Protein AF-A0A7D5RQC4-F1 (afdb_monomer)

Mean predicted aligned error: 7.19 Å

Solvent-accessible surface area (backbone atoms only — not comparable to full-atom values): 6073 Å² total; per-residue (Å²): 136,83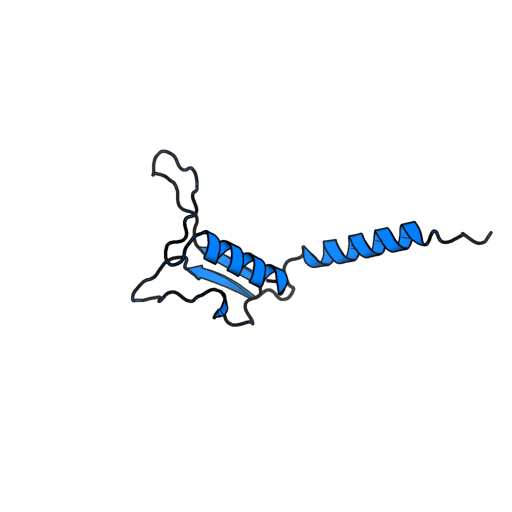,83,79,80,56,63,67,60,54,52,54,52,51,56,52,53,57,55,56,63,69,73,51,81,58,85,85,70,35,77,42,80,40,66,55,48,73,43,93,94,51,66,61,68,58,83,91,71,56,65,79,75,54,41,35,78,44,76,41,67,64,45,52,76,36,98,84,69,60,50,72,42,74,74,64,69,83,54,55,59,66,59,51,52,53,51,50,54,50,42,43,75,71,70,66

Nearest PDB structures (foldseek):
  4tx8-assembly1_A  TM=7.625E-01  e=1.572E-02  Chromobacterium violaceum ATCC 12472
  3aqu-assembly3_C  TM=3.865E-01  e=5.262E+00  Arabidopsis thaliana

Secondary structure (DSSP, 8-state):
------HHHHHHHHHHHHHHHHTSPPSS--EEEEESS--SSS----GGGS-TT--EEEEE--EESSTTT--EE---SSS-HHHHHHHHHHHHHTT-

pLDDT: mean 90.11, std 10.9, range [46.44, 97.88]

Foldse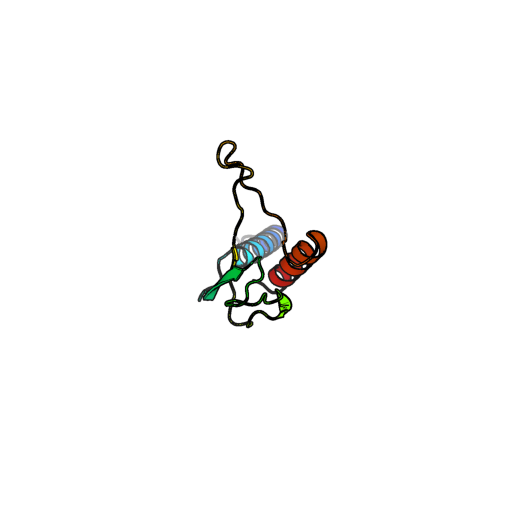ek 3Di:
DDDDDPVVVVVVVVVVVVVVVLPDADVVADEDEAELDADPVRGHDPLVRPDPNHQHYHYPDFDAPDPVRRPTDDARDPDHPVVVVVSVVVSSVVSD

Radius of gyration: 20.11 Å; Cα contacts (8 Å, |Δi|>4): 83; chains: 1; bounding box: 52×50×48 Å

Structure (mmCIF, N/CA/C/O backbone):
data_AF-A0A7D5RQC4-F1
#
_entry.id   AF-A0A7D5RQC4-F1
#
loop_
_atom_site.group_PDB
_atom_site.id
_atom_site.type_symbol
_atom_site.label_atom_id
_atom_site.label_alt_id
_atom_site.label_comp_id
_atom_site.label_asym_id
_atom_site.label_entity_id
_atom_site.label_seq_id
_atom_site.pdbx_PDB_ins_code
_atom_site.Cartn_x
_atom_site.Cartn_y
_atom_site.Cartn_z
_atom_site.occupancy
_atom_site.B_iso_or_equiv
_atom_site.auth_seq_id
_atom_site.auth_comp_id
_atom_site.auth_asym_id
_atom_site.auth_atom_id
_atom_site.pdbx_PDB_model_num
ATOM 1 N N . MET A 1 1 ? -28.391 29.605 36.807 1.00 46.44 1 MET A N 1
ATOM 2 C CA . MET A 1 1 ? -27.911 29.964 35.456 1.00 46.44 1 MET A CA 1
ATOM 3 C C . MET A 1 1 ? -27.734 28.665 34.685 1.00 46.44 1 MET A C 1
ATOM 5 O O . MET A 1 1 ? -26.864 27.888 35.045 1.00 46.44 1 MET A O 1
ATOM 9 N N . MET A 1 2 ? -28.637 28.352 33.754 1.00 53.75 2 MET A N 1
ATOM 10 C CA . MET A 1 2 ? -28.622 27.086 33.009 1.00 53.75 2 MET A CA 1
ATOM 11 C C . MET A 1 2 ? -27.815 27.319 31.728 1.00 53.75 2 MET A C 1
ATOM 13 O O . MET A 1 2 ? -28.164 28.207 30.953 1.00 53.75 2 MET A O 1
ATOM 17 N N . ALA A 1 3 ? -26.698 26.612 31.553 1.00 63.69 3 ALA A N 1
ATOM 18 C CA . ALA A 1 3 ? -25.876 26.746 30.355 1.00 63.69 3 ALA A CA 1
ATOM 19 C C . ALA A 1 3 ? -26.653 26.187 29.154 1.00 63.69 3 ALA A C 1
ATOM 21 O O . ALA A 1 3 ? -27.047 25.022 29.152 1.00 63.69 3 ALA A O 1
ATOM 22 N N . THR A 1 4 ? -26.902 27.015 28.145 1.00 68.94 4 THR A N 1
ATOM 23 C CA . THR A 1 4 ? -27.474 26.575 26.873 1.00 68.94 4 THR A CA 1
ATOM 24 C C . THR A 1 4 ? -26.440 25.722 26.143 1.00 68.94 4 THR A C 1
ATOM 26 O O . THR A 1 4 ? -25.374 26.206 25.763 1.00 68.94 4 THR A O 1
ATOM 29 N N . VAL A 1 5 ? -26.731 24.433 25.963 1.00 68.62 5 VAL A N 1
ATOM 30 C CA . VAL A 1 5 ? -25.870 23.520 25.202 1.00 68.62 5 VAL A CA 1
ATOM 31 C C . VAL A 1 5 ? -25.938 23.905 23.725 1.00 68.62 5 VAL A C 1
ATOM 33 O O . VAL A 1 5 ? -27.009 23.913 23.121 1.00 68.62 5 VAL A O 1
ATOM 36 N N . ASN A 1 6 ? -24.791 24.241 23.134 1.00 81.81 6 ASN A N 1
ATOM 37 C CA . ASN A 1 6 ? -24.691 24.534 21.709 1.00 81.81 6 ASN A CA 1
ATOM 38 C C . ASN A 1 6 ? -24.599 23.217 20.922 1.00 81.81 6 ASN A C 1
ATOM 40 O O . ASN A 1 6 ? -23.512 22.678 20.717 1.00 81.81 6 ASN A O 1
ATOM 44 N N . TYR A 1 7 ? -25.752 22.702 20.489 1.00 83.31 7 TYR A N 1
ATOM 45 C CA . TYR A 1 7 ? -25.866 21.423 19.779 1.00 83.31 7 TYR A CA 1
ATOM 46 C C . TYR A 1 7 ? -24.997 21.339 18.517 1.00 83.31 7 TYR A C 1
ATOM 48 O O . TYR A 1 7 ? -24.478 20.268 18.209 1.00 83.31 7 TYR A O 1
ATOM 56 N N . THR A 1 8 ? -24.772 22.458 17.823 1.00 83.44 8 THR A N 1
ATOM 57 C CA . THR A 1 8 ? -23.886 22.520 16.652 1.00 83.44 8 THR A CA 1
ATOM 58 C C . THR A 1 8 ? -22.440 22.231 17.043 1.00 83.44 8 THR A C 1
ATOM 60 O O . THR A 1 8 ? -21.774 21.415 16.410 1.00 83.44 8 THR A O 1
ATOM 63 N N . PHE A 1 9 ? -21.964 22.850 18.126 1.00 84.88 9 PHE A N 1
ATOM 64 C CA . PHE A 1 9 ? -20.618 22.611 18.645 1.00 84.88 9 PHE A CA 1
ATOM 65 C C . PHE A 1 9 ? -20.447 21.163 19.122 1.00 84.88 9 PHE A C 1
ATOM 67 O O . PHE A 1 9 ? -19.456 20.519 18.783 1.00 84.88 9 PHE A O 1
ATOM 74 N N . THR A 1 10 ? -21.435 20.618 19.840 1.00 85.25 10 THR A N 1
ATOM 75 C CA . THR A 1 10 ? -21.421 19.215 20.281 1.00 85.25 10 THR A CA 1
ATOM 76 C C . THR A 1 10 ? -21.379 18.249 19.094 1.00 85.25 10 THR A C 1
ATOM 78 O O . THR A 1 10 ? -20.592 17.307 19.101 1.00 85.25 10 THR A O 1
ATOM 81 N N . PHE A 1 11 ? -22.160 18.505 18.043 1.00 87.38 11 PHE A N 1
ATOM 82 C CA . PHE A 1 11 ? -22.182 17.674 16.840 1.00 87.38 11 PHE A CA 1
ATOM 83 C C . PHE A 1 11 ? -20.840 17.685 16.088 1.00 87.38 11 PHE A C 1
ATOM 85 O O . PHE A 1 11 ? -20.315 16.625 15.745 1.00 87.38 11 PHE A O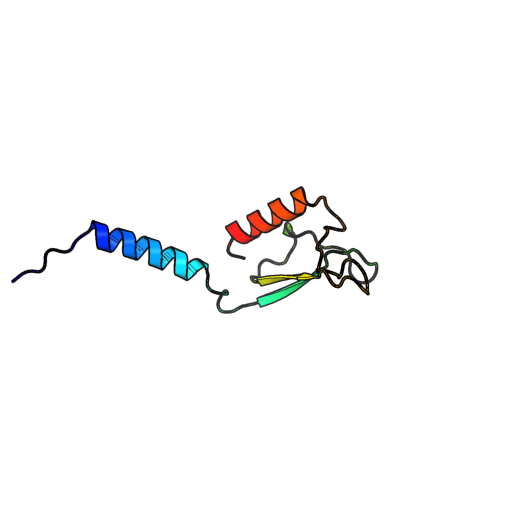 1
ATOM 92 N N . LEU A 1 12 ? -20.237 18.865 15.896 1.00 87.88 12 LEU A N 1
ATOM 93 C CA . LEU A 1 12 ? -18.906 18.998 15.289 1.00 87.88 12 LEU A CA 1
ATOM 94 C C . LEU A 1 12 ? -17.816 18.300 16.116 1.00 87.88 12 LEU A C 1
ATOM 96 O O . LEU A 1 12 ? -16.973 17.601 15.552 1.00 87.88 12 LEU A O 1
ATOM 100 N N . ALA A 1 13 ? -17.857 18.435 17.444 1.00 85.56 13 ALA A N 1
ATOM 101 C CA . ALA A 1 13 ? -16.925 17.753 18.337 1.00 85.56 13 ALA A CA 1
ATOM 102 C C . ALA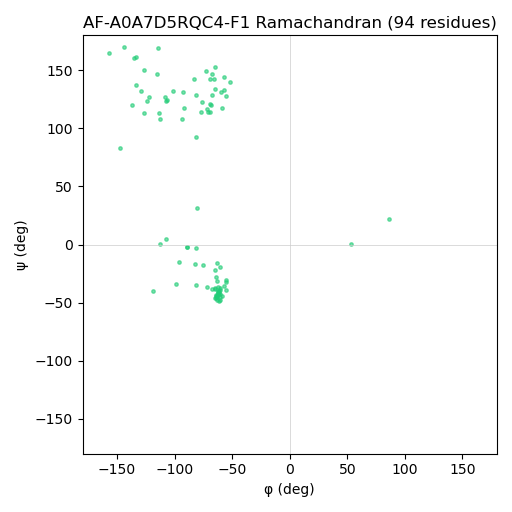 A 1 13 ? -17.057 16.220 18.251 1.00 85.56 13 ALA A C 1
ATOM 104 O O . ALA A 1 13 ? -16.044 15.520 18.213 1.00 85.56 13 ALA A O 1
ATOM 105 N N . CYS A 1 14 ? -18.282 15.691 18.145 1.00 84.69 14 CYS A N 1
ATOM 106 C CA . CYS A 1 14 ? -18.521 14.259 17.948 1.00 84.69 14 CYS A CA 1
ATOM 107 C C . CYS A 1 14 ? -17.959 13.751 16.612 1.00 84.69 14 CYS A C 1
ATOM 109 O O . CYS A 1 14 ? -17.294 12.718 16.594 1.00 84.69 14 CYS A O 1
ATOM 111 N N . ILE A 1 15 ? -18.166 14.477 15.506 1.00 84.56 15 ILE A N 1
ATOM 112 C CA . ILE A 1 15 ? -17.596 14.102 14.200 1.00 84.56 15 ILE A CA 1
ATOM 113 C C . ILE A 1 15 ? -16.068 14.066 14.270 1.00 84.56 15 ILE A C 1
ATOM 115 O O . ILE A 1 15 ? -15.448 13.118 13.785 1.00 84.56 15 ILE A O 1
ATOM 119 N N . LEU A 1 16 ? -15.449 15.073 14.888 1.00 79.75 16 LEU A N 1
ATOM 120 C CA . LEU A 1 16 ? -13.997 15.128 15.018 1.00 79.75 16 LEU A CA 1
ATOM 121 C C . LEU A 1 16 ? -13.461 13.951 15.851 1.00 79.75 16 LEU A C 1
ATOM 123 O O . LEU A 1 16 ? -12.516 13.288 15.428 1.00 79.75 16 LEU A O 1
ATOM 127 N N . ALA A 1 17 ? -14.105 13.630 16.976 1.00 76.00 17 ALA A N 1
ATOM 128 C CA . ALA A 1 17 ? -13.720 12.504 17.828 1.00 76.00 17 ALA A CA 1
ATOM 129 C C . ALA A 1 17 ? -13.807 11.146 17.102 1.00 76.00 17 ALA A C 1
ATOM 131 O O . ALA A 1 17 ? -12.907 10.316 17.238 1.00 76.00 17 ALA A O 1
ATOM 132 N N . ILE A 1 18 ? -14.842 10.933 16.279 1.00 75.25 18 ILE A N 1
ATOM 133 C CA . ILE A 1 18 ? -15.010 9.701 15.486 1.00 75.25 18 ILE A CA 1
ATOM 134 C C . ILE A 1 18 ? -13.887 9.548 14.448 1.00 75.25 18 ILE A C 1
ATOM 136 O O . ILE A 1 18 ? -13.394 8.441 14.230 1.00 75.25 18 ILE A O 1
ATOM 140 N N . ASN A 1 19 ? -13.449 10.643 13.820 1.00 69.31 19 ASN A N 1
ATOM 141 C CA . ASN A 1 19 ? -12.360 10.601 12.839 1.00 69.31 19 ASN A CA 1
ATOM 142 C C . ASN A 1 19 ? -10.988 10.362 13.492 1.00 69.31 19 ASN A C 1
ATOM 144 O O . ASN A 1 19 ? -10.177 9.621 12.941 1.00 69.31 19 ASN A O 1
ATOM 148 N N . VAL A 1 20 ? -10.740 10.915 14.685 1.00 67.06 20 VAL A N 1
ATOM 149 C CA . VAL A 1 20 ? -9.499 10.663 15.443 1.00 67.06 20 VAL A CA 1
ATOM 150 C C . VAL A 1 20 ? -9.393 9.195 15.872 1.00 67.06 20 VAL A C 1
ATOM 152 O O . VAL A 1 20 ? -8.309 8.616 15.798 1.00 67.06 20 VAL A O 1
ATOM 155 N N . ALA A 1 21 ? -10.510 8.564 16.251 1.00 63.06 21 ALA A N 1
ATOM 156 C CA . ALA A 1 21 ? -10.539 7.144 16.609 1.00 63.06 21 ALA A CA 1
ATOM 157 C C . ALA A 1 21 ? -10.164 6.216 15.435 1.00 63.06 21 ALA A C 1
ATOM 159 O O . ALA A 1 21 ? -9.551 5.177 15.655 1.00 63.06 21 ALA A O 1
ATOM 160 N N . LYS A 1 22 ? -10.469 6.606 14.188 1.00 64.50 22 LYS A N 1
ATOM 161 C CA . LYS A 1 22 ? -10.096 5.853 12.975 1.00 64.50 22 LYS A CA 1
ATOM 162 C C . LYS A 1 22 ? -8.618 5.967 12.588 1.00 64.50 22 LYS A C 1
ATOM 164 O O . LYS A 1 22 ? -8.148 5.164 11.795 1.00 64.50 22 LYS A O 1
ATOM 169 N N . ALA A 1 23 ? -7.900 6.957 13.115 1.00 64.94 23 ALA A N 1
ATOM 170 C CA . ALA A 1 23 ? -6.482 7.173 12.823 1.00 64.94 23 ALA A CA 1
ATOM 171 C C . ALA A 1 23 ? -5.538 6.416 13.777 1.00 64.94 23 ALA A C 1
ATOM 173 O O . ALA A 1 23 ? -4.320 6.516 13.637 1.00 64.94 23 ALA A O 1
ATOM 174 N N . GLN A 1 24 ? -6.072 5.701 14.772 1.00 76.69 24 GLN A N 1
ATOM 175 C CA . GLN A 1 24 ? -5.260 4.920 15.702 1.00 76.69 24 GLN A CA 1
ATOM 176 C C . GLN A 1 24 ? -4.911 3.558 15.104 1.00 76.69 24 GLN A C 1
ATOM 178 O O . GLN A 1 24 ? -5.745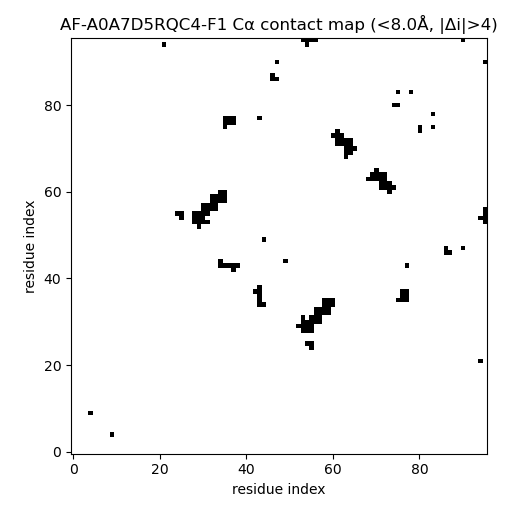 2.925 14.459 1.00 76.69 24 GLN A O 1
ATOM 183 N N . ILE A 1 25 ? -3.691 3.086 15.371 1.00 81.19 25 ILE A N 1
ATOM 184 C CA . ILE A 1 25 ? -3.320 1.698 15.084 1.00 81.19 25 ILE A CA 1
ATOM 185 C C . ILE A 1 25 ? -4.303 0.781 15.836 1.00 81.19 25 ILE A C 1
ATOM 187 O O . ILE A 1 25 ? -4.545 1.022 17.026 1.00 81.19 25 ILE A O 1
ATOM 191 N N . PRO A 1 26 ? -4.866 -0.255 15.184 1.00 87.69 26 PRO A N 1
ATOM 192 C CA . PRO A 1 26 ? -5.759 -1.201 15.844 1.00 87.69 26 PRO A CA 1
ATOM 193 C C . PRO A 1 26 ? -5.149 -1.775 17.131 1.00 87.69 26 PRO A C 1
ATOM 195 O O . PRO A 1 26 ? -3.962 -2.085 17.177 1.00 87.69 26 PRO A O 1
ATOM 198 N N . ASN A 1 27 ? -5.955 -1.940 18.183 1.00 88.19 27 ASN A N 1
ATOM 199 C CA . ASN A 1 27 ? -5.513 -2.524 19.451 1.00 88.19 27 ASN A CA 1
ATOM 200 C C . ASN A 1 27 ? -6.438 -3.691 19.855 1.00 88.19 27 ASN A C 1
ATOM 202 O O . ASN A 1 27 ? -7.607 -3.437 20.156 1.00 88.19 27 ASN A O 1
ATOM 206 N N . PRO A 1 28 ? -5.948 -4.947 19.879 1.00 91.88 28 PRO A N 1
ATOM 207 C CA . PRO A 1 28 ? -4.570 -5.364 19.588 1.00 91.88 28 PRO A CA 1
ATOM 208 C C . PRO A 1 28 ? -4.216 -5.290 18.091 1.00 91.88 28 PRO A C 1
ATOM 210 O O . PRO A 1 28 ? -5.067 -5.516 17.230 1.00 91.88 28 PRO A O 1
ATOM 213 N N . ALA A 1 29 ? -2.944 -5.018 17.784 1.00 94.44 29 ALA A N 1
ATOM 214 C CA . ALA A 1 29 ? -2.417 -5.034 16.418 1.00 94.44 29 ALA A CA 1
ATOM 215 C C . ALA A 1 29 ? -1.819 -6.407 16.077 1.00 94.44 29 ALA A C 1
ATOM 217 O O . ALA A 1 29 ? -0.979 -6.920 16.819 1.00 94.44 29 ALA A O 1
ATOM 218 N N . LEU A 1 30 ? -2.189 -6.964 14.924 1.00 96.94 30 LEU A N 1
ATOM 219 C CA . LEU A 1 30 ? -1.466 -8.046 14.266 1.00 96.94 30 LEU A CA 1
ATOM 220 C C . LEU A 1 30 ? -0.878 -7.510 12.960 1.00 96.94 30 LEU A C 1
ATOM 222 O O . LEU A 1 30 ? -1.592 -7.248 11.989 1.00 96.94 30 LEU A O 1
ATOM 226 N N . ILE A 1 31 ? 0.442 -7.346 12.972 1.00 97.31 31 ILE A N 1
ATOM 227 C CA . ILE A 1 31 ? 1.210 -6.678 11.922 1.00 97.31 31 ILE A CA 1
ATOM 228 C C . ILE A 1 31 ? 1.879 -7.730 11.037 1.00 97.31 31 ILE A C 1
ATOM 230 O O . ILE A 1 31 ? 2.514 -8.656 11.544 1.00 97.31 31 ILE A O 1
ATOM 234 N N . GLY A 1 32 ? 1.768 -7.581 9.718 1.00 97.19 32 GLY A N 1
ATOM 235 C CA . GLY A 1 32 ? 2.418 -8.463 8.748 1.00 97.19 32 GLY A CA 1
ATOM 236 C C . GLY A 1 32 ? 3.110 -7.685 7.636 1.00 97.19 32 GLY A C 1
ATOM 237 O O . GLY A 1 32 ? 2.547 -6.729 7.108 1.00 97.19 32 GLY A O 1
ATOM 238 N N . TYR A 1 33 ? 4.318 -8.108 7.257 1.00 97.69 33 TYR A N 1
ATOM 239 C CA . TYR A 1 33 ? 4.974 -7.621 6.043 1.00 97.69 33 TYR A CA 1
ATOM 240 C C . TYR A 1 33 ? 4.432 -8.378 4.833 1.00 97.69 33 TYR A C 1
ATOM 242 O O . TYR A 1 33 ? 4.404 -9.607 4.821 1.00 97.69 33 TYR A O 1
ATOM 250 N N . TRP A 1 34 ? 4.011 -7.639 3.815 1.00 97.81 34 TRP A N 1
ATOM 251 C CA . TRP A 1 34 ? 3.454 -8.181 2.586 1.00 97.81 34 TRP A CA 1
ATOM 252 C C . TRP A 1 34 ? 4.433 -8.009 1.430 1.00 97.81 34 TRP A C 1
ATOM 254 O O . TRP A 1 34 ? 4.902 -6.903 1.161 1.00 97.81 34 TRP A O 1
ATOM 264 N N . HIS A 1 35 ? 4.733 -9.103 0.738 1.00 97.44 35 HIS A N 1
ATOM 265 C CA . HIS A 1 35 ? 5.693 -9.121 -0.358 1.00 97.44 35 HIS A CA 1
ATOM 266 C C . HIS A 1 35 ? 5.096 -8.523 -1.638 1.00 97.44 35 HIS A C 1
ATOM 268 O O . HIS A 1 35 ? 4.234 -9.125 -2.273 1.00 97.44 35 HIS A O 1
ATOM 274 N N . ASN A 1 36 ? 5.632 -7.387 -2.090 1.00 97.06 36 ASN A N 1
ATOM 275 C CA . ASN A 1 36 ? 5.352 -6.827 -3.416 1.00 97.06 36 ASN A CA 1
ATOM 276 C C . ASN A 1 36 ? 6.187 -7.513 -4.521 1.00 97.06 36 ASN A C 1
ATOM 278 O O . ASN A 1 36 ? 6.596 -6.887 -5.492 1.00 97.06 36 ASN A O 1
ATOM 282 N N . TRP A 1 37 ? 6.504 -8.795 -4.365 1.00 96.06 37 TRP A N 1
ATOM 283 C CA . TRP A 1 37 ? 7.235 -9.601 -5.340 1.00 96.06 37 TRP A CA 1
ATOM 284 C C . TRP A 1 37 ? 6.691 -11.028 -5.336 1.00 96.06 37 TRP A C 1
ATOM 286 O O . TRP A 1 37 ? 5.912 -11.408 -4.465 1.00 96.06 37 TRP A O 1
ATOM 296 N N . ASN A 1 38 ? 7.110 -11.823 -6.316 1.00 96.38 38 ASN A N 1
ATOM 297 C CA . ASN A 1 38 ? 6.778 -13.238 -6.400 1.00 96.38 38 ASN A CA 1
ATOM 298 C C . ASN A 1 38 ? 8.074 -14.055 -6.422 1.00 96.38 38 ASN A C 1
ATOM 300 O O . ASN A 1 38 ? 8.947 -13.787 -7.249 1.00 96.38 38 ASN A O 1
ATOM 304 N N . SER A 1 39 ? 8.217 -15.037 -5.533 1.00 95.19 39 SER A N 1
ATOM 305 C CA . SER A 1 39 ? 9.344 -15.975 -5.548 1.00 95.19 39 SER A CA 1
ATOM 306 C C . SER A 1 39 ? 8.866 -17.410 -5.344 1.00 95.19 39 SER A C 1
ATOM 308 O O . SER A 1 39 ? 7.776 -17.654 -4.834 1.00 95.19 39 SER A O 1
ATOM 310 N N . VAL A 1 40 ? 9.699 -18.383 -5.721 1.00 95.50 40 VAL A N 1
ATOM 311 C CA . VAL A 1 40 ? 9.375 -19.813 -5.564 1.00 95.50 40 VAL A CA 1
ATOM 312 C C . VAL A 1 40 ? 9.192 -20.197 -4.089 1.00 95.50 40 VAL A C 1
ATOM 314 O O . VAL A 1 40 ? 8.324 -21.000 -3.768 1.00 95.50 40 VAL A O 1
ATOM 317 N N . SER A 1 41 ? 9.987 -19.615 -3.186 1.00 95.50 41 SER A N 1
ATOM 318 C CA . SER A 1 41 ? 9.918 -19.882 -1.743 1.00 95.50 41 SER A CA 1
ATOM 319 C C . SER A 1 41 ? 8.833 -19.085 -1.013 1.00 95.50 41 SER A C 1
ATOM 321 O O . SER A 1 41 ? 8.489 -19.432 0.114 1.00 95.50 41 SER A O 1
ATOM 323 N N . ALA A 1 42 ? 8.305 -18.026 -1.630 1.00 92.75 42 ALA A N 1
ATOM 324 C CA . ALA A 1 42 ? 7.236 -17.197 -1.087 1.00 92.75 42 ALA A CA 1
ATOM 325 C C . ALA A 1 42 ? 6.357 -16.674 -2.236 1.00 92.75 42 ALA A C 1
ATOM 327 O O . ALA A 1 42 ? 6.567 -15.551 -2.714 1.00 92.75 42 ALA A O 1
ATOM 328 N N . PRO A 1 43 ? 5.396 -17.491 -2.705 1.00 94.94 43 PRO A N 1
ATOM 329 C CA . PRO A 1 43 ? 4.477 -17.088 -3.756 1.00 94.94 43 PRO A CA 1
ATOM 330 C C . PRO A 1 43 ? 3.699 -15.829 -3.375 1.00 94.94 43 PRO A C 1
ATOM 332 O O . PRO A 1 43 ? 3.329 -15.633 -2.216 1.00 94.94 43 PRO A O 1
ATOM 335 N N . TYR A 1 44 ? 3.436 -14.988 -4.369 1.00 96.25 44 TYR A N 1
ATOM 336 C CA . TYR A 1 44 ? 2.657 -13.771 -4.190 1.00 96.25 44 TYR A CA 1
ATOM 337 C C . TYR A 1 44 ? 1.242 -14.078 -3.682 1.00 96.25 44 TYR A C 1
ATOM 339 O O . TYR A 1 44 ? 0.527 -14.903 -4.253 1.00 96.25 44 TYR A O 1
ATOM 347 N N . ILE A 1 45 ? 0.821 -13.363 -2.638 1.00 96.81 45 ILE A N 1
ATOM 348 C CA . ILE A 1 45 ? -0.542 -13.401 -2.101 1.00 96.81 45 ILE A CA 1
ATOM 349 C C . ILE A 1 45 ? -1.214 -12.089 -2.483 1.00 96.81 45 ILE A C 1
ATOM 351 O O . ILE A 1 45 ? -0.718 -11.016 -2.146 1.00 96.81 45 ILE A O 1
ATOM 355 N N . GLN A 1 46 ? -2.348 -12.148 -3.175 1.00 95.88 46 GLN A N 1
ATOM 356 C CA . GLN A 1 46 ? -3.094 -10.935 -3.495 1.00 95.88 46 GLN A CA 1
ATOM 357 C C . GLN A 1 46 ? -3.671 -10.305 -2.217 1.00 95.88 46 GLN A C 1
ATOM 359 O O . GLN A 1 46 ? -4.033 -11.017 -1.286 1.00 95.88 46 GLN A O 1
ATOM 364 N N . LEU A 1 47 ? -3.759 -8.971 -2.161 1.00 96.69 47 LEU A N 1
ATOM 365 C CA . LEU A 1 47 ? -4.172 -8.240 -0.951 1.00 96.69 47 LEU A CA 1
ATOM 366 C C . LEU A 1 47 ? -5.537 -8.679 -0.377 1.00 96.69 47 LEU A C 1
ATOM 368 O O . LEU A 1 47 ? -5.732 -8.634 0.830 1.00 96.69 47 LEU A O 1
ATOM 372 N N . ASP A 1 48 ? -6.458 -9.133 -1.225 1.00 93.94 48 ASP A N 1
ATOM 373 C CA . ASP A 1 48 ? -7.788 -9.650 -0.866 1.00 93.94 48 ASP A CA 1
ATOM 374 C C . ASP A 1 48 ? -7.794 -11.114 -0.390 1.00 93.94 48 ASP A C 1
ATOM 376 O O . ASP A 1 48 ? -8.840 -11.620 0.001 1.00 93.94 48 ASP A O 1
ATOM 380 N N . PHE A 1 49 ? -6.643 -11.790 -0.399 1.00 96.19 49 PHE A N 1
ATOM 381 C CA . PHE A 1 49 ? -6.451 -13.127 0.176 1.00 96.19 49 PHE A CA 1
ATOM 382 C C . PHE A 1 49 ? -5.637 -13.114 1.476 1.00 96.19 49 PHE A C 1
ATOM 384 O O . PHE A 1 49 ? -5.311 -14.176 2.006 1.00 96.19 49 PHE A O 1
ATOM 391 N N . ILE A 1 50 ? -5.287 -11.933 1.993 1.00 96.50 50 ILE A N 1
ATOM 392 C CA . ILE A 1 50 ? -4.647 -11.812 3.304 1.00 96.50 50 ILE A CA 1
ATOM 393 C C . ILE A 1 50 ? -5.636 -12.280 4.378 1.00 96.50 50 ILE A C 1
ATOM 395 O O . ILE A 1 50 ? -6.797 -11.884 4.373 1.00 96.50 50 ILE A O 1
ATOM 399 N N . ASP A 1 51 ? -5.164 -13.113 5.309 1.00 96.50 51 ASP A N 1
ATOM 400 C CA . ASP A 1 51 ? -5.952 -13.549 6.463 1.00 96.50 51 ASP A CA 1
ATOM 401 C C . ASP A 1 51 ? -6.464 -12.332 7.246 1.00 96.50 51 ASP A C 1
ATOM 403 O O . ASP A 1 51 ? -5.691 -11.448 7.629 1.00 96.50 51 ASP A O 1
ATOM 407 N N . ASP A 1 52 ? -7.772 -12.290 7.496 1.00 95.00 52 ASP A N 1
ATOM 408 C CA . ASP A 1 52 ? -8.428 -11.105 8.038 1.00 95.00 52 ASP A CA 1
ATOM 409 C C . ASP A 1 52 ? -7.959 -10.692 9.433 1.00 95.00 52 ASP A C 1
ATOM 411 O O . ASP A 1 52 ? -8.166 -9.541 9.827 1.00 95.00 52 ASP A O 1
ATOM 415 N N . ARG A 1 53 ? -7.277 -11.587 10.156 1.00 96.00 53 ARG A N 1
ATOM 416 C CA . ARG A 1 53 ? -6.667 -11.272 11.449 1.00 96.00 53 ARG A CA 1
ATOM 417 C C . ARG A 1 53 ? -5.559 -10.229 11.329 1.00 96.00 53 ARG A C 1
ATOM 419 O O . ARG A 1 53 ? -5.336 -9.508 12.298 1.00 96.00 53 ARG A O 1
ATOM 426 N N . TYR A 1 54 ? -4.871 -10.129 10.187 1.00 97.50 54 TYR A N 1
ATOM 427 C CA . TYR A 1 54 ? -3.908 -9.052 9.956 1.00 97.50 54 TYR A CA 1
ATOM 428 C C . TYR A 1 54 ? -4.657 -7.734 9.775 1.00 97.50 54 TYR A C 1
ATOM 430 O O . TYR A 1 54 ? -5.402 -7.543 8.807 1.00 97.50 54 TYR A O 1
ATOM 438 N N . ASN A 1 55 ? -4.450 -6.828 10.726 1.00 95.19 55 ASN A N 1
ATOM 439 C CA . ASN A 1 55 ? -5.088 -5.513 10.770 1.00 95.19 55 ASN A CA 1
ATOM 440 C C . ASN A 1 55 ? -4.096 -4.363 10.554 1.00 95.19 55 ASN A C 1
ATOM 442 O O . ASN A 1 55 ? -4.501 -3.210 10.543 1.00 95.19 55 ASN A O 1
ATOM 446 N N . VAL A 1 56 ? -2.815 -4.681 10.345 1.00 95.94 56 VAL A N 1
ATOM 447 C CA . VAL A 1 56 ? -1.802 -3.752 9.839 1.00 95.94 56 VAL A CA 1
ATOM 448 C C . VAL A 1 56 ? -0.960 -4.484 8.800 1.00 95.94 56 VAL A C 1
ATOM 450 O O . VAL A 1 56 ? -0.309 -5.490 9.102 1.00 95.94 56 VAL A O 1
ATOM 453 N N . ILE A 1 57 ? -0.956 -3.974 7.570 1.00 97.50 57 ILE A N 1
ATOM 454 C CA . ILE A 1 57 ? -0.243 -4.579 6.441 1.00 97.50 57 ILE A CA 1
ATOM 455 C C . ILE A 1 57 ? 0.891 -3.648 6.018 1.00 97.50 57 ILE A C 1
ATOM 457 O O . ILE A 1 57 ? 0.665 -2.550 5.513 1.00 97.50 57 ILE A O 1
ATOM 461 N N . VAL A 1 58 ? 2.130 -4.094 6.212 1.00 97.44 58 VAL A N 1
ATOM 462 C CA . VAL A 1 58 ? 3.332 -3.341 5.848 1.00 97.44 58 VAL A CA 1
ATOM 463 C C . VAL A 1 58 ? 3.778 -3.764 4.455 1.00 97.44 58 VAL A C 1
ATOM 465 O O . VAL A 1 58 ? 4.280 -4.868 4.255 1.00 97.44 58 VAL A O 1
ATOM 468 N N . VAL A 1 59 ? 3.594 -2.887 3.473 1.00 96.75 59 VAL A N 1
ATOM 469 C CA . VAL A 1 59 ? 3.951 -3.167 2.077 1.00 96.75 59 VAL A CA 1
ATOM 470 C C . VAL A 1 59 ? 5.477 -3.162 1.916 1.00 96.75 59 VAL A C 1
ATOM 472 O O . VAL A 1 59 ? 6.133 -2.140 2.116 1.00 96.75 59 VAL A O 1
ATOM 475 N N . ALA A 1 60 ? 6.047 -4.306 1.544 1.00 96.81 60 ALA A N 1
ATOM 476 C CA . ALA A 1 60 ? 7.483 -4.525 1.432 1.00 96.81 60 ALA A CA 1
ATOM 477 C C . ALA A 1 60 ? 7.914 -4.577 -0.046 1.00 96.81 60 ALA A C 1
ATOM 479 O O . ALA A 1 60 ? 7.395 -5.389 -0.807 1.00 96.81 60 ALA A O 1
ATOM 480 N N . PHE A 1 61 ? 8.856 -3.771 -0.529 1.00 97.38 61 PHE A N 1
ATOM 481 C CA . PHE A 1 61 ? 9.408 -2.543 0.051 1.00 97.38 61 PHE A CA 1
ATOM 482 C C . PHE A 1 61 ? 9.463 -1.470 -1.038 1.00 97.38 61 PHE A C 1
ATOM 484 O O . PHE A 1 61 ? 9.470 -1.787 -2.228 1.00 97.38 61 PHE A O 1
ATOM 491 N N . ALA A 1 62 ? 9.560 -0.206 -0.631 1.00 97.31 62 ALA A N 1
ATOM 492 C CA . ALA A 1 62 ? 10.180 0.784 -1.500 1.00 97.31 62 ALA A CA 1
ATOM 493 C C . ALA A 1 62 ? 11.681 0.470 -1.597 1.00 97.31 62 ALA A C 1
ATOM 495 O O . ALA A 1 62 ? 12.295 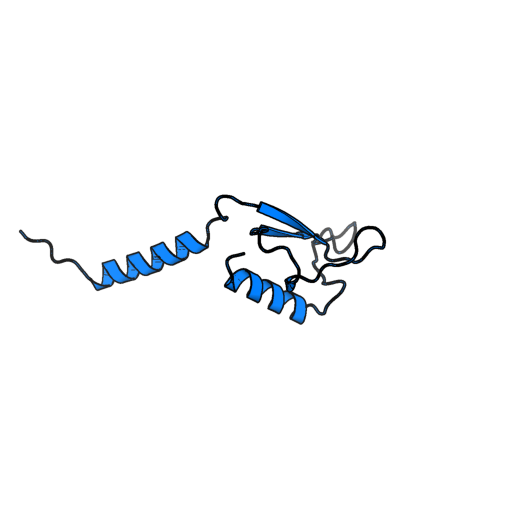0.065 -0.608 1.00 97.31 62 ALA A O 1
ATOM 496 N N . VAL A 1 63 ? 12.270 0.664 -2.771 1.00 96.00 63 VAL A N 1
ATOM 497 C CA . VAL A 1 63 ? 13.695 0.427 -3.039 1.00 96.00 63 VAL A CA 1
ATOM 498 C C . VAL A 1 63 ? 14.322 1.685 -3.646 1.00 96.00 63 VAL A C 1
ATOM 500 O O . VAL A 1 63 ? 13.611 2.456 -4.293 1.00 96.00 63 VAL A O 1
ATOM 503 N N . PRO A 1 64 ? 15.623 1.950 -3.432 1.00 97.00 64 PRO A N 1
ATOM 504 C CA . PRO A 1 64 ? 16.263 3.129 -4.003 1.00 97.00 64 PRO A CA 1
ATOM 505 C C . PRO A 1 64 ? 16.303 3.043 -5.536 1.00 97.00 64 PRO A C 1
ATOM 507 O O . PRO A 1 64 ? 16.559 1.976 -6.093 1.00 97.00 64 PRO A O 1
ATOM 510 N N . ALA A 1 65 ? 16.102 4.175 -6.214 1.00 95.81 65 ALA A N 1
ATOM 511 C CA . ALA A 1 65 ? 16.151 4.284 -7.674 1.00 95.81 65 ALA A CA 1
ATOM 512 C C . ALA A 1 65 ? 17.502 3.823 -8.248 1.00 95.81 65 ALA A C 1
ATOM 514 O O . ALA A 1 65 ? 17.569 3.213 -9.314 1.00 95.81 65 ALA A O 1
ATOM 515 N N . SER A 1 66 ? 18.587 4.101 -7.522 1.00 96.50 66 SER A N 1
ATOM 516 C CA . SER A 1 66 ? 19.919 3.552 -7.765 1.00 96.50 66 SER A CA 1
ATOM 517 C C . SER A 1 66 ? 20.761 3.609 -6.482 1.00 96.50 66 SER A C 1
ATOM 519 O O . SER A 1 66 ? 20.419 4.368 -5.569 1.00 96.50 66 SER A O 1
ATOM 521 N N . PRO A 1 67 ? 21.892 2.877 -6.408 1.00 95.19 67 PRO A N 1
ATOM 522 C CA . PRO A 1 67 ? 22.805 2.945 -5.264 1.00 95.19 67 PRO A CA 1
ATOM 523 C C . PRO A 1 67 ? 23.411 4.333 -5.000 1.00 95.19 67 PRO A C 1
ATOM 525 O O . PRO A 1 67 ? 23.915 4.563 -3.908 1.00 95.19 67 PRO A O 1
ATOM 528 N N . SER A 1 68 ? 23.405 5.243 -5.980 1.00 96.62 68 SER A N 1
ATOM 529 C CA . SER A 1 68 ? 23.922 6.610 -5.827 1.00 96.62 68 SER A CA 1
ATOM 530 C C . SER A 1 68 ? 22.833 7.647 -5.552 1.00 96.62 68 SER A C 1
ATOM 532 O O . SER A 1 68 ? 23.090 8.617 -4.851 1.00 96.62 68 SER A O 1
ATOM 534 N N . ASP A 1 69 ? 21.638 7.460 -6.116 1.00 90.88 69 ASP A N 1
ATOM 535 C CA . ASP A 1 69 ? 20.525 8.415 -6.026 1.00 90.88 69 ASP A CA 1
ATOM 536 C C . ASP A 1 69 ? 19.756 8.264 -4.698 1.00 90.88 69 ASP A C 1
ATOM 538 O O . ASP A 1 69 ? 19.346 9.253 -4.106 1.00 90.88 69 ASP A O 1
ATOM 542 N N . MET A 1 70 ? 19.618 7.044 -4.158 1.00 96.06 70 MET A N 1
ATOM 543 C CA . MET A 1 70 ? 18.913 6.743 -2.892 1.00 96.06 70 MET A CA 1
ATOM 544 C C . MET A 1 70 ? 17.468 7.267 -2.773 1.00 96.06 70 MET A C 1
ATOM 546 O O . MET A 1 70 ? 16.807 6.998 -1.769 1.00 96.06 70 MET A O 1
ATOM 550 N N . THR A 1 71 ? 16.930 7.943 -3.790 1.00 97.88 71 THR A N 1
ATOM 551 C CA . THR A 1 71 ? 15.513 8.289 -3.874 1.00 97.88 71 THR A CA 1
ATOM 552 C C . THR A 1 71 ? 14.691 7.008 -3.833 1.00 97.88 71 THR A C 1
ATOM 554 O O . THR A 1 71 ? 14.811 6.151 -4.709 1.00 97.88 71 THR A O 1
ATOM 557 N N . MET A 1 72 ? 13.865 6.861 -2.799 1.00 97.62 72 MET A N 1
ATOM 558 C CA . MET A 1 72 ? 13.052 5.666 -2.601 1.00 97.62 72 MET A CA 1
ATOM 559 C C . MET A 1 72 ? 11.868 5.675 -3.561 1.00 97.62 72 MET A C 1
ATOM 561 O O . MET A 1 72 ? 11.043 6.587 -3.538 1.00 97.62 72 MET A O 1
ATOM 565 N N . LEU A 1 73 ? 11.766 4.634 -4.379 1.00 96.81 73 LEU A N 1
ATOM 566 C CA . LEU A 1 73 ? 10.660 4.417 -5.297 1.00 96.81 73 LEU A CA 1
ATOM 567 C C . LEU A 1 73 ? 9.900 3.157 -4.903 1.00 96.81 73 LEU A C 1
ATOM 569 O O . LEU A 1 73 ? 10.469 2.180 -4.415 1.00 96.81 73 LEU A O 1
ATOM 573 N N . PHE A 1 74 ? 8.596 3.178 -5.139 1.00 97.12 74 PHE A N 1
ATOM 574 C CA . PHE A 1 74 ? 7.745 2.013 -4.981 1.00 97.12 74 PHE A CA 1
ATOM 575 C C . PHE A 1 74 ? 7.024 1.745 -6.299 1.00 97.12 74 PHE A C 1
ATOM 577 O O . PHE A 1 74 ? 6.297 2.604 -6.795 1.00 97.12 74 PHE A O 1
ATOM 584 N N . THR A 1 75 ? 7.200 0.539 -6.830 1.00 95.06 75 THR A N 1
ATOM 585 C CA . THR A 1 75 ? 6.565 0.088 -8.071 1.00 95.06 75 THR A CA 1
ATOM 586 C C . THR A 1 75 ? 5.894 -1.245 -7.802 1.00 95.06 75 THR A C 1
ATOM 588 O O . THR A 1 75 ? 6.523 -2.128 -7.230 1.00 95.06 75 THR A O 1
ATOM 591 N N . SER A 1 76 ? 4.638 -1.444 -8.204 1.00 96.19 76 SER A N 1
ATOM 592 C CA . SER A 1 76 ? 4.033 -2.780 -8.109 1.00 96.19 76 SER A CA 1
ATOM 593 C C . SER A 1 76 ? 4.699 -3.762 -9.082 1.00 96.19 76 SER A C 1
ATOM 595 O O . SER A 1 76 ? 4.833 -3.447 -10.262 1.00 96.19 76 SER A O 1
ATOM 597 N N . HIS A 1 77 ? 5.130 -4.940 -8.607 1.00 94.12 77 HIS A N 1
ATOM 598 C CA . HIS A 1 77 ? 5.842 -5.912 -9.460 1.00 94.12 77 HIS A CA 1
ATOM 599 C C . HIS A 1 77 ? 4.947 -7.009 -10.056 1.00 94.12 77 HIS A C 1
ATOM 601 O O . HIS A 1 77 ? 5.390 -7.720 -10.955 1.00 94.12 77 HIS A O 1
ATOM 607 N N . VAL A 1 78 ? 3.724 -7.194 -9.546 1.00 95.25 78 VAL A N 1
ATOM 608 C CA . VAL A 1 78 ? 2.854 -8.324 -9.939 1.00 95.25 78 VAL A CA 1
ATOM 609 C C . VAL A 1 78 ? 1.545 -7.862 -10.574 1.00 95.25 78 VAL A C 1
ATOM 611 O O . VAL A 1 78 ? 1.096 -8.451 -11.552 1.00 95.25 78 VAL A O 1
ATOM 614 N N . VAL A 1 79 ? 0.942 -6.795 -10.050 1.00 96.00 79 VAL A N 1
ATOM 615 C CA . VAL A 1 79 ? -0.282 -6.192 -10.594 1.00 96.00 79 VAL A CA 1
ATOM 616 C C . VAL A 1 79 ? 0.017 -4.784 -11.105 1.00 96.00 79 VAL A C 1
ATOM 618 O O . VAL A 1 79 ? 1.085 -4.234 -10.845 1.00 96.00 79 VAL A O 1
ATOM 621 N N . SER A 1 80 ? -0.913 -4.167 -11.838 1.00 97.00 80 SER A N 1
ATOM 622 C CA . SER A 1 80 ? -0.741 -2.760 -12.207 1.00 97.00 80 SER A CA 1
ATOM 623 C C . SER A 1 80 ? -0.771 -1.863 -10.964 1.00 97.00 80 SER A C 1
ATOM 625 O O . SER A 1 80 ? -1.450 -2.157 -9.976 1.00 97.00 80 SER A O 1
ATOM 627 N N . GLN A 1 81 ? -0.094 -0.714 -11.035 1.00 96.19 81 GLN A N 1
ATOM 628 C CA . GLN A 1 81 ? -0.105 0.276 -9.954 1.00 96.19 81 GLN A CA 1
ATOM 629 C C . GLN A 1 81 ? -1.534 0.708 -9.582 1.00 96.19 81 GLN A C 1
ATOM 631 O O . GLN A 1 81 ? -1.847 0.845 -8.403 1.00 96.19 81 GLN A O 1
ATOM 636 N N . SER A 1 82 ? -2.416 0.866 -10.576 1.00 97.31 82 SER A N 1
ATOM 637 C CA . SER A 1 82 ? -3.822 1.214 -10.352 1.00 97.31 82 SER A CA 1
ATOM 638 C C . SER A 1 82 ? -4.575 0.136 -9.572 1.00 97.31 82 SER A C 1
ATOM 640 O O . SER A 1 82 ? -5.263 0.459 -8.607 1.00 97.31 82 SER A O 1
ATOM 642 N N . VAL A 1 83 ? -4.402 -1.140 -9.932 1.00 97.19 83 VAL A N 1
ATOM 643 C CA . VAL A 1 83 ? -5.027 -2.269 -9.226 1.00 97.19 83 VAL A CA 1
ATOM 644 C C . VAL A 1 83 ? -4.533 -2.340 -7.785 1.00 97.19 83 VAL A C 1
ATOM 646 O O . VAL A 1 83 ? -5.340 -2.525 -6.873 1.00 97.19 83 VAL A O 1
ATOM 649 N N . LEU 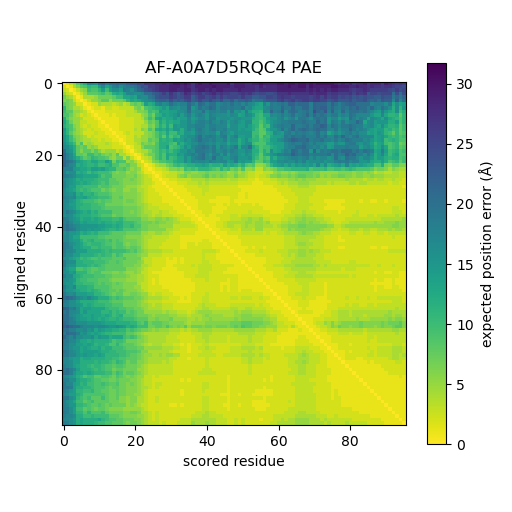A 1 84 ? -3.228 -2.152 -7.561 1.00 96.69 84 LEU A N 1
ATOM 650 C CA . LEU A 1 8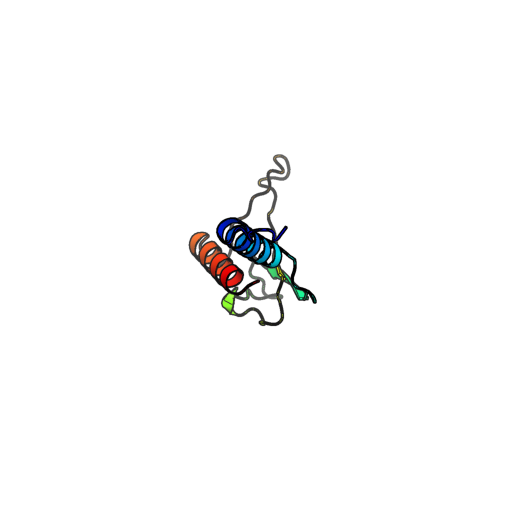4 ? -2.671 -2.133 -6.213 1.00 96.69 84 LEU A CA 1
ATOM 651 C C . LEU A 1 84 ? -3.274 -0.999 -5.374 1.00 96.69 84 LEU A C 1
ATOM 653 O O . LEU A 1 84 ? -3.741 -1.248 -4.265 1.00 96.69 84 LEU A O 1
ATOM 657 N N . THR A 1 85 ? -3.318 0.225 -5.908 1.00 96.38 85 THR A N 1
ATOM 658 C CA . THR A 1 85 ? -3.902 1.381 -5.213 1.00 96.38 85 THR A CA 1
ATOM 659 C C . THR A 1 85 ? -5.370 1.149 -4.862 1.00 96.38 85 THR A C 1
ATOM 661 O O . THR A 1 85 ? -5.761 1.399 -3.724 1.00 96.38 85 THR A O 1
ATOM 664 N N . THR A 1 86 ? -6.174 0.611 -5.784 1.00 97.81 86 THR A N 1
ATOM 665 C CA . THR A 1 86 ? -7.585 0.297 -5.512 1.00 97.81 86 THR A CA 1
ATOM 666 C C . THR A 1 86 ? -7.741 -0.745 -4.403 1.00 97.81 86 THR A C 1
ATOM 668 O O . THR A 1 86 ? -8.578 -0.577 -3.519 1.00 97.81 86 THR A O 1
ATOM 671 N N . LYS A 1 87 ? -6.915 -1.798 -4.392 1.00 97.19 87 LYS A N 1
ATOM 672 C CA . LYS A 1 87 ? -6.959 -2.820 -3.334 1.00 97.19 87 LYS A CA 1
ATOM 673 C C . LYS A 1 87 ? -6.518 -2.276 -1.972 1.00 97.19 87 LYS A C 1
ATOM 675 O O . LYS A 1 87 ? -7.137 -2.608 -0.968 1.00 97.19 87 LYS A O 1
ATOM 680 N N . ILE A 1 88 ? -5.507 -1.405 -1.929 1.00 96.44 88 ILE A N 1
ATOM 681 C CA . ILE A 1 88 ? -5.102 -0.718 -0.690 1.00 96.44 88 ILE A CA 1
ATOM 682 C C . ILE A 1 88 ? -6.258 0.132 -0.154 1.00 96.44 88 ILE A C 1
ATOM 684 O O . ILE A 1 88 ? -6.601 0.023 1.019 1.00 96.44 88 ILE A O 1
ATOM 688 N N . GLN A 1 89 ? -6.907 0.921 -1.013 1.00 95.81 89 GLN A N 1
ATOM 689 C CA . GLN A 1 89 ? -8.067 1.730 -0.625 1.00 95.81 89 GLN A CA 1
ATOM 690 C C . GLN A 1 89 ? -9.226 0.868 -0.109 1.00 95.81 89 GLN A C 1
ATOM 692 O O . GLN A 1 89 ? -9.904 1.246 0.846 1.00 95.81 89 GLN A O 1
ATOM 697 N N . GLN A 1 90 ? -9.438 -0.309 -0.702 1.00 95.88 90 GLN A N 1
ATOM 698 C CA . GLN A 1 90 ? -10.436 -1.259 -0.226 1.00 95.88 90 GLN A CA 1
ATOM 699 C C . GLN A 1 90 ? -10.110 -1.765 1.188 1.00 95.88 90 GLN A C 1
ATOM 701 O O . GLN A 1 90 ? -10.989 -1.723 2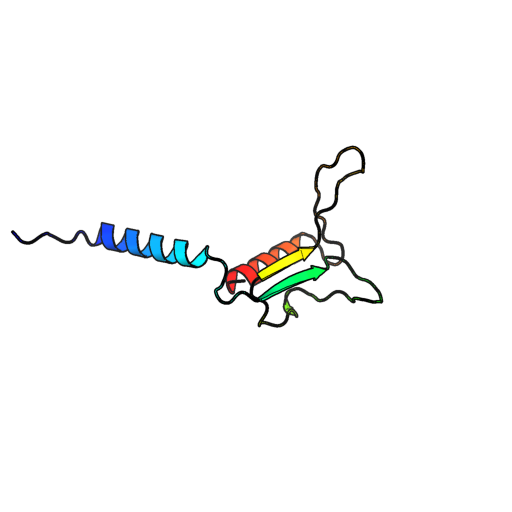.047 1.00 95.88 90 GLN A O 1
ATOM 706 N N . LEU A 1 91 ? -8.868 -2.175 1.465 1.00 94.88 91 LEU A N 1
ATOM 707 C CA . LEU A 1 91 ? -8.452 -2.610 2.807 1.00 94.88 91 LEU A CA 1
ATOM 708 C C . LEU A 1 91 ? -8.579 -1.473 3.839 1.00 94.88 91 LEU A C 1
ATOM 710 O O . LEU A 1 91 ? -9.112 -1.685 4.926 1.00 94.88 91 LEU A O 1
ATOM 714 N N . GLN A 1 92 ? -8.208 -0.247 3.460 1.00 92.69 92 GLN A N 1
ATOM 715 C CA . GLN A 1 92 ? -8.392 0.946 4.297 1.00 92.69 92 GLN A CA 1
ATOM 716 C C . GLN A 1 92 ? -9.869 1.206 4.613 1.00 92.69 92 GLN A C 1
ATOM 718 O O . GLN A 1 92 ? -10.224 1.541 5.744 1.00 92.69 92 GLN A O 1
ATOM 723 N N . SER A 1 93 ? -10.765 0.998 3.643 1.00 91.00 93 SER A N 1
ATOM 724 C CA . SER A 1 93 ? -12.212 1.122 3.871 1.00 91.00 93 SER A CA 1
ATOM 725 C C . SER A 1 93 ? -12.766 0.073 4.847 1.00 91.00 93 SER A C 1
ATOM 727 O O . SER A 1 93 ? -13.800 0.306 5.471 1.00 91.00 93 SER A O 1
ATOM 729 N N . GLN A 1 94 ? -12.059 -1.050 5.018 1.00 90.62 94 GLN A N 1
ATOM 730 C CA . GLN A 1 94 ? -12.373 -2.119 5.970 1.00 90.62 94 GLN A CA 1
ATOM 731 C C . GLN A 1 94 ? -11.728 -1.902 7.351 1.00 90.62 94 GLN A C 1
ATOM 733 O O . GLN A 1 94 ? -11.966 -2.692 8.261 1.00 90.62 94 GLN A O 1
ATOM 738 N N . GLY A 1 95 ? -10.944 -0.834 7.529 1.00 88.38 95 GLY A N 1
ATOM 739 C CA . GLY A 1 95 ? -10.279 -0.512 8.793 1.00 88.38 95 GLY A CA 1
ATOM 740 C C . GLY A 1 95 ? -8.923 -1.191 8.999 1.00 88.38 95 GLY A C 1
ATOM 741 O O . GLY A 1 95 ? -8.508 -1.334 10.149 1.00 88.38 95 GLY A O 1
ATOM 742 N N . LYS A 1 96 ? -8.264 -1.618 7.915 1.00 89.56 96 LYS A N 1
ATOM 743 C CA . LYS A 1 96 ? -6.858 -2.050 7.917 1.00 89.56 96 LYS A CA 1
ATOM 744 C C . LYS A 1 96 ? -5.910 -0.921 7.502 1.00 89.56 96 LYS A C 1
ATOM 746 O O . LYS A 1 96 ? -6.381 0.048 6.862 1.00 89.56 96 LYS A O 1
#

Sequence (96 aa):
MMATVNYTFTFLACILAINVAKAQIPNPALIGYWHNWNSVSAPYIQLDFIDDRYNVIVVAFAVPASPSDMTMLFTSHVVSQSVLTTKIQQLQSQGK